Protein AF-A0A3P6A6S1-F1 (afdb_monomer_lite)

Sequence (131 aa):
SLLELSIKWRIPTSHMFFMMMVLEKDDCCKVLEEKGTVRKVIKDVVVENIQVTAEEKTLFWKDFRKFITQDMEDSSHPKSRRRVVLQLFRILISKGSPRVIELFKTENWSSRGWRKKEGGIRLSCVLAEMD

Radius of gyration: 15.3 Å; chains: 1; bounding box: 36×37×36 Å

InterPro domains:
  IPR011989 Armadillo-like helical [G3DSA:1.25.10.10] (11-130)
  IPR013713 Exportin-2, central domain [PF08506] (15-106)

Secondary structure (DSSP, 8-state):
-GGG-----PPPHHHHHHHHHHHTSGGGGGGGTSTTHHHHIIIIIIHHHSSPPHHHHHHHHH-HHHHHHHHH---SS--SHHHHHHHHHHHHHHHHHHHHHHHHHHS--TTS-HHHHHHHHHHHHHHHHH-

Organism: Brassica campestris (NCBI:txid3711)

pLDDT: mean 79.69, std 13.2, range [34.56, 93.75]

Foldseek 3Di:
DVVVVPPLPADDLVVLVVVLVQLVPPVSLVCVVPPCSLVCCCPSHQLVQQFQDPVLVVCCVVPVPVSVCLVPDPDPDNPGSNVSSLSSLLSCCVSPVPVNVVSLVVDPLVPDDPRSVVSNVVNVVSVVVVD

Structure (mmCIF, N/CA/C/O backbone):
data_AF-A0A3P6A6S1-F1
#
_entry.id   AF-A0A3P6A6S1-F1
#
loop_
_atom_site.group_PDB
_atom_site.id
_atom_site.type_symbol
_atom_site.label_atom_id
_atom_site.label_alt_id
_atom_site.label_comp_id
_atom_site.label_asym_id
_atom_site.label_entity_id
_atom_site.label_seq_id
_atom_site.pdbx_PDB_ins_code
_atom_site.Cartn_x
_atom_site.Cartn_y
_atom_site.Cartn_z
_atom_site.occupancy
_atom_site.B_iso_or_equiv
_atom_site.auth_seq_id
_atom_site.auth_comp_id
_atom_site.auth_asym_id
_atom_site.auth_atom_id
_atom_site.pdbx_PDB_model_num
ATOM 1 N N . SER A 1 1 ? 0.945 -19.113 -20.349 1.00 42.22 1 SER A N 1
ATOM 2 C CA . SER A 1 1 ? 0.354 -20.349 -19.766 1.00 42.22 1 SER A CA 1
ATOM 3 C C . SER A 1 1 ? -0.983 -20.007 -19.110 1.00 42.22 1 SER A C 1
ATOM 5 O O . SER A 1 1 ? -1.213 -18.839 -18.834 1.00 42.22 1 SER A O 1
ATOM 7 N N . LEU A 1 2 ? -1.870 -20.972 -18.816 1.00 34.56 2 LEU A N 1
ATOM 8 C CA . LEU A 1 2 ? -3.117 -20.705 -18.059 1.00 34.56 2 LEU A CA 1
ATOM 9 C C . LEU A 1 2 ? -2.866 -20.046 -16.678 1.00 34.56 2 LEU A C 1
ATOM 11 O O . LEU A 1 2 ? -3.764 -19.421 -16.125 1.00 34.56 2 LEU A O 1
ATOM 15 N N . LEU A 1 3 ? -1.630 -20.107 -16.161 1.00 37.22 3 LEU A N 1
ATOM 16 C CA . LEU A 1 3 ? -1.157 -19.379 -14.974 1.00 37.22 3 LEU A CA 1
ATOM 17 C C . LEU A 1 3 ? -1.060 -17.851 -15.157 1.00 37.22 3 LEU A C 1
ATOM 19 O O . LEU A 1 3 ? -1.057 -17.130 -14.165 1.00 37.22 3 LEU A O 1
ATOM 23 N N . GLU A 1 4 ? -0.999 -17.337 -16.388 1.00 41.09 4 GLU A N 1
ATOM 24 C CA . GLU A 1 4 ? -0.989 -15.888 -16.669 1.00 41.09 4 GLU A CA 1
ATOM 25 C C . GLU A 1 4 ? -2.405 -15.294 -16.744 1.00 41.09 4 GLU A C 1
ATOM 27 O O . GLU A 1 4 ? -2.571 -14.080 -16.660 1.00 41.09 4 GLU A O 1
ATOM 32 N N . LEU A 1 5 ? -3.430 -16.150 -16.848 1.00 36.19 5 LEU A N 1
ATOM 33 C CA . LEU A 1 5 ? -4.844 -15.774 -16.926 1.00 36.19 5 LEU A CA 1
ATOM 34 C C . LEU A 1 5 ? -5.564 -15.798 -15.574 1.00 36.19 5 LEU A C 1
ATOM 36 O O . LEU A 1 5 ? -6.750 -15.472 -15.522 1.00 36.19 5 LEU A O 1
ATOM 40 N N . SER A 1 6 ? -4.875 -16.088 -14.462 1.00 39.81 6 SER A N 1
ATOM 41 C CA . SER A 1 6 ? -5.401 -15.707 -13.149 1.00 39.81 6 SER A CA 1
ATOM 42 C C . SER A 1 6 ? -5.277 -14.188 -13.017 1.00 39.81 6 SER A C 1
ATOM 44 O O . SER A 1 6 ? -4.384 -13.664 -12.343 1.00 39.81 6 SER A O 1
ATOM 46 N N . ILE A 1 7 ? -6.148 -13.458 -13.711 1.00 44.44 7 ILE A N 1
ATOM 47 C CA . ILE A 1 7 ? -6.346 -12.033 -13.502 1.00 44.44 7 ILE A CA 1
ATOM 48 C C . ILE A 1 7 ? -6.916 -11.930 -12.091 1.00 44.44 7 ILE A C 1
ATOM 50 O O . ILE A 1 7 ? -8.124 -11.957 -11.877 1.00 44.44 7 ILE A O 1
ATOM 54 N N . LYS A 1 8 ? -6.030 -11.867 -11.092 1.00 54.97 8 LYS A N 1
ATOM 55 C CA . LYS A 1 8 ? -6.388 -11.343 -9.782 1.00 54.97 8 LYS A CA 1
ATOM 56 C C . LYS A 1 8 ? -6.971 -9.974 -10.061 1.00 54.97 8 LYS A C 1
ATOM 58 O O . LYS A 1 8 ? -6.254 -9.098 -10.545 1.00 54.97 8 LYS A O 1
ATOM 63 N N . TRP A 1 9 ? -8.274 -9.842 -9.854 1.00 56.41 9 TRP A N 1
ATOM 64 C CA . TRP A 1 9 ? -9.003 -8.630 -10.169 1.00 56.41 9 TRP A CA 1
ATOM 65 C C . TRP A 1 9 ? -8.368 -7.478 -9.388 1.00 56.41 9 TRP A C 1
ATOM 67 O O . TRP A 1 9 ? -8.482 -7.391 -8.166 1.00 56.41 9 TRP A O 1
ATOM 77 N N . ARG A 1 10 ? -7.585 -6.649 -10.084 1.00 70.38 10 ARG A N 1
ATOM 78 C CA . 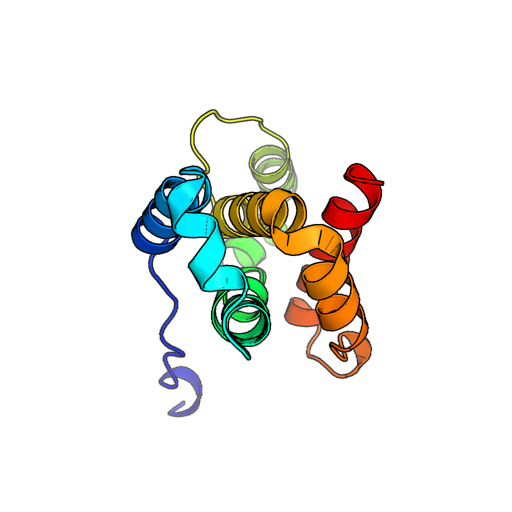ARG A 1 10 ? -6.905 -5.509 -9.478 1.00 70.38 10 ARG A CA 1
ATOM 79 C C . ARG A 1 10 ? -7.882 -4.354 -9.460 1.00 70.38 10 ARG A C 1
ATOM 81 O O . ARG A 1 10 ? -8.302 -3.885 -10.514 1.00 70.38 10 ARG A O 1
ATOM 88 N N . ILE A 1 11 ? -8.195 -3.875 -8.265 1.00 78.94 11 ILE A N 1
ATOM 89 C CA . ILE A 1 11 ? -9.107 -2.750 -8.064 1.00 78.94 11 ILE A CA 1
ATOM 90 C C . ILE A 1 11 ? -8.614 -1.538 -8.875 1.00 78.94 11 ILE A C 1
ATOM 92 O O . ILE A 1 11 ? -7.433 -1.188 -8.780 1.00 78.94 11 ILE A O 1
ATOM 96 N N . PRO A 1 12 ? -9.456 -0.902 -9.708 1.00 85.00 12 PRO A N 1
ATOM 97 C CA . PRO A 1 12 ? -9.074 0.290 -10.459 1.00 85.00 12 PRO A CA 1
ATOM 98 C C . PRO A 1 12 ? -8.572 1.416 -9.548 1.00 85.00 12 PRO A C 1
ATOM 100 O O . PRO A 1 12 ? -9.056 1.589 -8.430 1.00 85.00 12 PRO A O 1
ATOM 103 N N . THR A 1 13 ? -7.624 2.224 -10.027 1.00 84.88 13 THR A N 1
ATOM 104 C CA . THR A 1 13 ? -7.118 3.379 -9.263 1.00 84.88 13 THR A CA 1
ATOM 105 C C . THR A 1 13 ? -8.228 4.365 -8.919 1.00 84.88 13 THR A C 1
ATOM 107 O O . THR A 1 13 ? -8.266 4.846 -7.793 1.00 84.88 13 THR A O 1
ATOM 110 N N . SER A 1 14 ? -9.182 4.586 -9.827 1.00 86.06 14 SER A N 1
ATOM 111 C CA . SER A 1 14 ? -10.378 5.404 -9.590 1.00 86.06 14 SER A CA 1
ATOM 112 C C . SER A 1 14 ? -11.213 4.928 -8.396 1.00 86.06 14 SER A C 1
ATOM 114 O O . SER A 1 14 ? -11.722 5.748 -7.639 1.00 86.06 14 SER A O 1
ATOM 116 N N . HIS A 1 15 ? -11.321 3.615 -8.179 1.00 88.19 15 HIS A N 1
ATOM 117 C CA . HIS A 1 15 ? -12.067 3.065 -7.046 1.00 88.19 15 HIS A CA 1
ATOM 118 C C . HIS A 1 15 ? -11.308 3.282 -5.736 1.00 88.19 15 HIS A C 1
ATOM 120 O O . HIS A 1 15 ? -11.916 3.637 -4.733 1.00 88.19 15 HIS A O 1
ATOM 126 N N . MET A 1 16 ? -9.978 3.133 -5.746 1.00 89.06 16 MET A N 1
ATOM 127 C CA . MET A 1 16 ? -9.156 3.464 -4.577 1.00 89.06 16 MET A CA 1
ATOM 128 C C . MET A 1 16 ? -9.243 4.960 -4.240 1.00 89.06 16 MET A C 1
ATOM 130 O O . MET A 1 16 ? -9.366 5.296 -3.069 1.00 89.06 16 MET A O 1
ATOM 134 N N . PHE A 1 17 ? -9.279 5.851 -5.240 1.00 87.94 17 PHE A N 1
ATOM 135 C CA . PHE A 1 17 ? -9.557 7.280 -5.025 1.00 87.94 17 PHE A CA 1
ATOM 136 C C . PHE A 1 17 ? -10.918 7.527 -4.389 1.00 87.94 17 PHE A C 1
ATOM 138 O O . PHE A 1 17 ? -11.011 8.268 -3.416 1.00 87.94 17 PHE A O 1
ATOM 145 N N . PHE A 1 18 ? -11.965 6.883 -4.900 1.00 87.88 18 PHE A N 1
ATOM 146 C CA . PHE A 1 18 ? -13.290 6.989 -4.306 1.00 87.88 18 PHE A CA 1
ATOM 147 C C . PHE A 1 18 ? -13.296 6.522 -2.843 1.00 87.88 18 PHE A C 1
ATOM 149 O O . PHE A 1 18 ? -13.833 7.217 -1.987 1.00 87.88 18 PHE A O 1
ATOM 156 N N . MET A 1 19 ? -12.639 5.398 -2.534 1.00 88.69 19 MET A N 1
ATOM 157 C CA . MET A 1 19 ? -12.490 4.917 -1.157 1.00 88.69 19 MET A CA 1
ATOM 158 C C . MET A 1 19 ? -11.781 5.940 -0.265 1.00 88.69 19 MET A C 1
ATOM 160 O O . MET A 1 19 ? -12.245 6.178 0.843 1.00 88.69 19 MET A O 1
ATOM 164 N N . MET A 1 20 ? -10.697 6.562 -0.740 1.00 89.62 20 MET A N 1
ATOM 165 C CA . MET A 1 20 ? -10.002 7.621 0.002 1.00 89.62 20 MET A CA 1
ATOM 166 C C . MET A 1 20 ? -10.939 8.796 0.305 1.00 89.62 20 MET A C 1
ATOM 168 O O . MET A 1 20 ? -11.089 9.149 1.468 1.00 89.62 20 MET A O 1
ATOM 172 N N . MET A 1 21 ? -11.656 9.314 -0.701 1.00 88.38 21 MET A N 1
ATOM 173 C CA . MET A 1 21 ? -12.616 10.412 -0.506 1.00 88.38 21 MET A CA 1
ATOM 174 C C . MET A 1 21 ? -13.742 10.060 0.473 1.00 88.38 21 MET A C 1
ATOM 176 O O . MET A 1 21 ? -14.243 10.925 1.184 1.00 88.38 21 MET A O 1
ATOM 180 N N . VAL A 1 22 ? -14.185 8.799 0.489 1.00 87.19 22 VAL A N 1
ATOM 181 C CA . VAL A 1 22 ? -15.181 8.326 1.456 1.00 87.19 22 VAL A CA 1
ATOM 182 C C . VAL A 1 22 ? -14.578 8.295 2.857 1.00 87.19 22 VAL A C 1
ATOM 184 O O . VAL A 1 22 ? -15.189 8.820 3.775 1.00 87.19 22 VAL A O 1
ATOM 187 N N . LEU A 1 23 ? -13.380 7.735 3.030 1.00 85.81 23 LEU A N 1
ATOM 188 C CA . LEU A 1 23 ? -12.709 7.638 4.332 1.00 85.81 23 LEU A CA 1
ATOM 189 C C . LEU A 1 23 ? -12.297 8.996 4.914 1.00 85.81 23 LEU A C 1
ATOM 191 O O . LEU A 1 23 ? -12.184 9.129 6.128 1.00 85.81 23 LEU A O 1
ATOM 195 N N . GLU A 1 24 ? -12.080 10.003 4.074 1.00 84.56 24 GLU A N 1
ATOM 196 C CA . GLU A 1 24 ? -11.815 11.375 4.517 1.00 84.56 24 GLU A CA 1
ATOM 197 C C . GLU A 1 24 ? -13.049 12.049 5.133 1.00 84.56 24 GLU A C 1
ATOM 199 O O . GLU A 1 24 ? -12.897 12.980 5.922 1.00 84.56 24 GLU A O 1
ATOM 204 N N . LYS A 1 25 ? -14.263 11.557 4.847 1.00 83.94 25 LYS A N 1
ATOM 205 C CA . LYS A 1 25 ? -15.488 12.009 5.518 1.00 83.94 25 LYS A CA 1
ATOM 206 C C . LYS A 1 25 ? -15.603 11.334 6.885 1.00 83.94 25 LYS A C 1
ATOM 208 O O . LYS A 1 25 ? -15.680 10.108 6.972 1.00 83.94 25 LYS A O 1
ATOM 213 N N . ASP A 1 26 ? -15.667 12.132 7.948 1.00 69.19 26 ASP A N 1
ATOM 214 C CA . ASP A 1 26 ? -15.628 11.629 9.330 1.00 69.19 26 ASP A CA 1
ATOM 215 C C . ASP A 1 26 ? -16.742 10.614 9.649 1.00 69.19 26 ASP A C 1
ATOM 217 O O . ASP A 1 26 ? -16.476 9.587 10.275 1.00 69.19 26 ASP A O 1
ATOM 221 N N . ASP A 1 27 ? -17.955 10.803 9.120 1.00 70.38 27 ASP A N 1
ATOM 222 C CA . ASP A 1 27 ? -19.075 9.870 9.330 1.00 70.38 27 ASP A CA 1
ATOM 223 C C . ASP A 1 27 ? -18.858 8.482 8.708 1.00 70.38 27 ASP A C 1
ATOM 225 O O . ASP A 1 27 ? -19.441 7.489 9.152 1.00 70.38 27 ASP A O 1
ATOM 229 N N . CYS A 1 28 ? -18.005 8.383 7.688 1.00 67.19 28 CYS A N 1
ATOM 230 C CA . CYS A 1 28 ? -17.757 7.140 6.967 1.00 67.19 28 CYS A CA 1
ATOM 231 C C . CYS A 1 28 ? -16.661 6.282 7.613 1.00 67.19 28 CYS A C 1
ATOM 233 O O . CYS A 1 28 ? -16.523 5.113 7.256 1.00 67.19 28 CYS A O 1
ATOM 235 N N . CYS A 1 29 ? -15.922 6.804 8.598 1.00 74.88 29 CYS A N 1
ATOM 236 C CA . CYS A 1 29 ? -14.878 6.051 9.300 1.00 74.88 29 CYS A CA 1
ATOM 237 C C . CYS A 1 29 ? -15.436 4.866 10.107 1.00 74.88 29 CYS A C 1
ATOM 239 O O . CYS A 1 29 ? -14.723 3.885 10.319 1.00 74.88 29 CYS A O 1
ATOM 241 N N . LYS A 1 30 ? -16.730 4.892 10.464 1.00 80.75 30 LYS A N 1
ATOM 242 C CA . LYS A 1 30 ? -17.427 3.790 11.156 1.00 80.75 30 LYS A CA 1
ATOM 243 C C . LYS A 1 30 ? -17.347 2.461 10.404 1.00 80.75 30 LYS A C 1
ATOM 245 O O . LYS A 1 30 ? -17.295 1.408 11.029 1.00 80.75 30 LYS A O 1
ATOM 250 N N . VAL A 1 31 ? -17.248 2.487 9.071 1.00 81.75 31 VAL A N 1
ATOM 251 C CA . VAL A 1 31 ? -17.093 1.261 8.267 1.00 81.75 31 VAL A CA 1
ATOM 252 C C . VAL A 1 31 ? -15.789 0.518 8.591 1.00 81.75 31 VAL A C 1
ATOM 254 O O . VAL A 1 31 ? -15.718 -0.703 8.477 1.00 81.75 31 VAL A O 1
ATOM 257 N N . LEU A 1 32 ? -14.746 1.234 9.033 1.00 83.88 32 LEU A N 1
ATOM 258 C CA . LEU A 1 32 ? -13.481 0.632 9.461 1.00 83.88 32 LEU A CA 1
ATOM 259 C C . LEU A 1 32 ? -13.598 -0.049 10.829 1.00 83.88 32 LEU A C 1
ATOM 261 O O . LEU A 1 32 ? -12.762 -0.887 11.174 1.00 83.88 32 LEU A O 1
ATOM 265 N N . GLU A 1 33 ? -14.627 0.279 11.610 1.00 82.81 33 GLU A N 1
ATOM 266 C CA . GLU A 1 33 ? -14.874 -0.365 12.895 1.00 82.81 33 GLU A CA 1
ATOM 267 C C . GLU A 1 33 ? -15.489 -1.756 12.734 1.00 82.81 33 GLU A C 1
ATOM 269 O O . GLU A 1 33 ? -15.306 -2.608 13.609 1.00 82.81 33 GLU A O 1
ATOM 274 N N . GLU A 1 34 ? -16.151 -2.003 11.600 1.00 86.00 34 GLU A N 1
ATOM 275 C CA . GLU A 1 34 ? -16.756 -3.285 11.273 1.00 86.00 34 GLU A CA 1
ATOM 276 C C . GLU A 1 34 ? -15.726 -4.421 11.279 1.00 86.00 34 GLU A C 1
ATOM 278 O O . GLU A 1 34 ? -14.605 -4.335 10.754 1.00 86.00 34 GLU A O 1
ATOM 283 N N . LYS A 1 35 ? -16.130 -5.542 11.883 1.00 85.56 35 LYS A N 1
ATOM 284 C CA . LYS A 1 35 ? -15.254 -6.690 12.102 1.00 85.56 35 LYS A CA 1
ATOM 285 C C . LYS A 1 35 ? -14.712 -7.220 10.774 1.00 85.56 35 LYS A C 1
ATOM 287 O O . LYS A 1 35 ? -15.429 -7.786 9.955 1.00 85.56 35 LYS A O 1
ATOM 292 N N . GLY A 1 36 ? -13.395 -7.118 10.611 1.00 85.62 36 GLY A N 1
ATOM 293 C CA . GLY A 1 36 ? -12.677 -7.660 9.460 1.00 85.62 36 GLY A CA 1
ATOM 294 C C . GLY A 1 36 ? -12.561 -6.717 8.262 1.00 85.62 36 GLY A C 1
ATOM 295 O O . GLY A 1 36 ? -11.838 -7.071 7.330 1.00 85.62 36 GLY A O 1
ATOM 296 N N . THR A 1 37 ? -13.171 -5.528 8.284 1.00 88.06 37 THR A N 1
ATOM 297 C CA . THR A 1 37 ? -13.081 -4.563 7.175 1.00 88.06 37 THR A CA 1
ATOM 298 C C . THR A 1 37 ? -11.648 -4.102 6.948 1.00 88.06 37 THR A C 1
ATOM 300 O O . THR A 1 37 ? -11.121 -4.272 5.851 1.00 88.06 37 THR A O 1
ATOM 303 N N . VAL A 1 38 ? -10.956 -3.643 7.996 1.00 87.75 38 VAL A N 1
ATOM 304 C CA . VAL A 1 38 ? -9.543 -3.225 7.902 1.00 87.75 38 VAL A CA 1
ATOM 305 C C . VAL A 1 38 ? -8.660 -4.350 7.352 1.00 87.75 38 VAL A C 1
ATOM 307 O O . VAL A 1 38 ? -7.844 -4.131 6.459 1.00 87.75 38 VAL A O 1
ATOM 310 N N . ARG A 1 39 ? -8.870 -5.587 7.820 1.00 87.81 39 ARG A N 1
ATOM 311 C CA . ARG A 1 39 ? -8.129 -6.765 7.345 1.00 87.81 39 ARG A CA 1
ATOM 312 C C . ARG A 1 39 ? -8.353 -7.017 5.856 1.00 87.81 39 ARG A C 1
ATOM 314 O O . ARG A 1 39 ? -7.382 -7.281 5.152 1.00 87.81 39 ARG A O 1
ATOM 321 N N . LYS A 1 40 ? -9.602 -6.944 5.385 1.00 88.12 40 LYS A N 1
ATOM 322 C CA . LYS A 1 40 ? -9.939 -7.089 3.961 1.00 88.12 40 LYS A CA 1
ATOM 323 C C . LYS A 1 40 ? -9.301 -5.978 3.135 1.00 88.12 40 LYS A C 1
ATOM 325 O O . LYS A 1 40 ? -8.651 -6.271 2.143 1.00 88.12 40 LYS A O 1
ATOM 330 N N . VAL A 1 41 ? -9.394 -4.722 3.574 1.00 88.25 41 VAL A N 1
ATOM 331 C CA . VAL A 1 41 ? -8.799 -3.598 2.836 1.00 88.25 41 VAL A CA 1
ATOM 332 C C . VAL A 1 41 ? -7.277 -3.754 2.722 1.00 88.25 41 VAL A C 1
ATOM 334 O O . V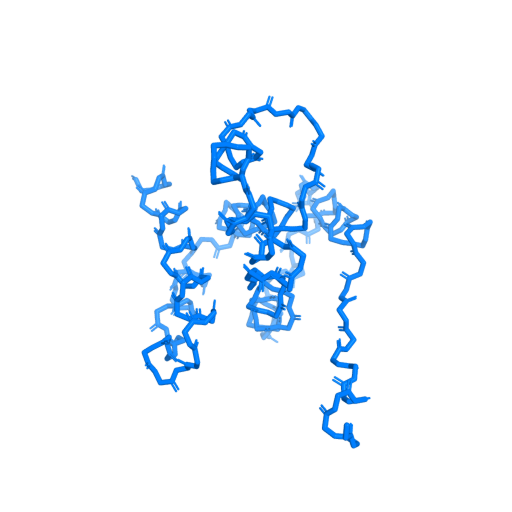AL A 1 41 ? -6.724 -3.636 1.630 1.00 88.25 41 VAL A O 1
ATOM 337 N N . ILE A 1 42 ? -6.586 -4.104 3.809 1.00 87.38 42 ILE A N 1
ATOM 338 C CA . ILE A 1 42 ? -5.131 -4.317 3.773 1.00 87.38 42 ILE A CA 1
ATOM 339 C C . ILE A 1 42 ? -4.767 -5.486 2.847 1.00 87.38 42 ILE A C 1
ATOM 341 O O . ILE A 1 42 ? -3.879 -5.352 2.005 1.00 87.38 42 ILE A O 1
ATOM 345 N N . LYS A 1 43 ? -5.443 -6.633 2.974 1.00 85.12 43 LYS A N 1
ATOM 346 C CA . LYS A 1 43 ? -5.098 -7.841 2.210 1.00 85.12 43 LYS A CA 1
ATOM 347 C C . LYS A 1 43 ? -5.484 -7.762 0.742 1.00 85.12 43 LYS A C 1
ATOM 349 O O . LYS A 1 43 ? -4.667 -8.093 -0.110 1.00 85.12 43 LYS A O 1
ATOM 354 N N . ASP A 1 44 ? -6.702 -7.332 0.456 1.00 85.19 44 ASP A N 1
ATOM 355 C CA . ASP A 1 44 ? -7.300 -7.453 -0.872 1.00 85.19 44 ASP A CA 1
ATOM 356 C C . ASP A 1 44 ? -7.068 -6.191 -1.712 1.00 85.19 44 ASP A C 1
ATOM 358 O O . ASP A 1 44 ? -7.047 -6.254 -2.942 1.00 85.19 44 ASP A O 1
ATOM 362 N N . VAL A 1 45 ? -6.829 -5.045 -1.061 1.00 87.69 45 VAL A N 1
ATOM 363 C CA . VAL A 1 45 ? -6.555 -3.769 -1.736 1.00 87.69 45 VAL A CA 1
ATOM 364 C C . VAL A 1 45 ? -5.076 -3.422 -1.638 1.00 87.69 45 VAL A C 1
ATOM 366 O O . VAL A 1 45 ? -4.394 -3.392 -2.659 1.00 87.69 45 VAL A O 1
ATOM 369 N N . VAL A 1 46 ? -4.543 -3.202 -0.435 1.00 89.31 46 VAL A N 1
ATOM 370 C CA . VAL A 1 46 ? -3.185 -2.650 -0.270 1.00 89.31 46 VAL A CA 1
ATOM 371 C C . VAL A 1 46 ? -2.115 -3.637 -0.753 1.00 89.31 46 VAL A C 1
ATOM 373 O O . VAL A 1 46 ? -1.362 -3.342 -1.682 1.00 89.31 46 VAL A O 1
ATOM 376 N N . VAL A 1 47 ? -2.078 -4.844 -0.186 1.00 85.88 47 VAL A N 1
ATOM 377 C CA . VAL A 1 47 ? -1.076 -5.886 -0.490 1.00 85.88 47 VAL A CA 1
ATOM 378 C C . VAL A 1 47 ? -1.082 -6.297 -1.967 1.00 85.88 47 VAL A C 1
ATOM 380 O O . VAL A 1 47 ? -0.029 -6.558 -2.560 1.00 85.88 47 VAL A O 1
ATOM 383 N N . GLU A 1 48 ? -2.260 -6.393 -2.579 1.00 83.94 48 GLU A N 1
ATOM 384 C CA . GLU A 1 48 ? -2.379 -6.850 -3.965 1.00 83.94 48 GLU A CA 1
ATOM 385 C C . GLU A 1 48 ? -2.052 -5.747 -4.984 1.00 83.94 48 GLU A C 1
ATOM 387 O O . GLU A 1 48 ? -1.665 -6.066 -6.110 1.00 83.94 48 GLU A O 1
ATOM 392 N N . ASN A 1 49 ? -2.107 -4.467 -4.592 1.00 87.00 49 ASN A N 1
ATOM 393 C CA . ASN A 1 49 ? -1.859 -3.334 -5.492 1.00 87.00 49 ASN A CA 1
ATOM 394 C C . ASN A 1 49 ? -0.532 -2.590 -5.250 1.00 87.00 49 ASN A C 1
ATOM 396 O O . ASN A 1 49 ? -0.148 -1.788 -6.099 1.00 87.00 49 ASN A O 1
ATOM 400 N N . ILE A 1 50 ? 0.192 -2.863 -4.157 1.00 87.75 50 ILE A N 1
ATOM 401 C CA . ILE A 1 50 ? 1.479 -2.204 -3.849 1.00 87.75 50 ILE A CA 1
ATOM 402 C C . ILE A 1 50 ? 2.686 -2.784 -4.609 1.00 87.75 50 ILE A C 1
ATOM 404 O O . ILE A 1 50 ? 3.763 -2.185 -4.642 1.00 87.75 50 ILE A O 1
ATOM 408 N N . GLN A 1 51 ? 2.533 -3.968 -5.201 1.00 85.56 51 GLN A N 1
ATOM 409 C CA . GLN A 1 51 ? 3.624 -4.687 -5.862 1.00 85.56 51 GLN A CA 1
ATOM 410 C C . GLN A 1 51 ? 4.113 -3.959 -7.118 1.00 85.56 51 GLN A C 1
ATOM 412 O O . GLN A 1 51 ? 3.304 -3.472 -7.906 1.00 85.56 51 GLN A O 1
ATOM 417 N N . VAL A 1 52 ? 5.430 -3.998 -7.345 1.00 83.50 52 VAL A N 1
ATOM 418 C CA . VAL A 1 52 ? 6.058 -3.537 -8.593 1.00 83.50 52 VAL A CA 1
ATOM 419 C C . VAL A 1 52 ? 5.441 -4.252 -9.800 1.00 83.50 52 VAL A C 1
ATOM 421 O O . VAL A 1 52 ? 5.373 -5.491 -9.836 1.00 83.50 52 VAL A O 1
ATOM 424 N N . THR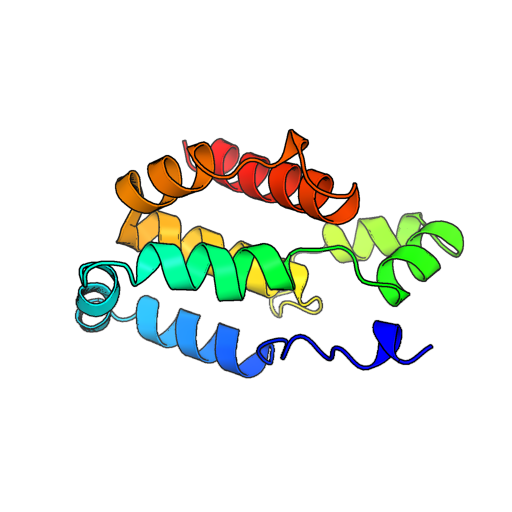 A 1 53 ? 4.996 -3.487 -10.795 1.00 82.81 53 THR A N 1
ATOM 425 C CA . THR A 1 53 ? 4.432 -4.025 -12.037 1.00 82.81 53 THR A CA 1
ATOM 426 C C . THR A 1 53 ? 5.521 -4.473 -13.015 1.00 82.81 53 THR A C 1
ATOM 428 O O . THR A 1 53 ? 6.715 -4.232 -12.824 1.00 82.81 53 THR A O 1
ATOM 431 N N . ALA A 1 54 ? 5.129 -5.185 -14.075 1.00 83.88 54 ALA A N 1
ATOM 432 C CA . ALA A 1 54 ? 6.078 -5.590 -15.108 1.00 83.88 54 ALA A CA 1
ATOM 433 C C . ALA A 1 54 ? 6.637 -4.368 -15.856 1.00 83.88 54 ALA A C 1
ATOM 435 O O . ALA A 1 54 ? 7.826 -4.323 -16.151 1.00 83.88 54 ALA A O 1
ATOM 436 N N . GLU A 1 55 ? 5.800 -3.360 -16.091 1.00 82.94 55 GLU A N 1
ATOM 437 C CA . GLU A 1 55 ? 6.149 -2.107 -16.762 1.00 82.94 55 GLU A CA 1
ATOM 438 C C . GLU A 1 55 ? 7.152 -1.300 -15.934 1.00 82.94 55 GLU A C 1
ATOM 440 O O . GLU A 1 55 ? 8.156 -0.834 -16.465 1.00 82.94 55 GLU A O 1
ATOM 445 N N . GLU A 1 56 ? 6.928 -1.202 -14.622 1.00 81.38 56 GLU A N 1
ATOM 446 C CA . GLU A 1 56 ? 7.848 -0.558 -13.680 1.00 81.38 56 GLU A CA 1
ATOM 447 C C . GLU A 1 56 ? 9.193 -1.286 -13.613 1.00 81.38 56 GLU A C 1
ATOM 449 O O . GLU A 1 56 ? 10.246 -0.650 -13.636 1.00 81.38 56 GLU A O 1
ATOM 454 N N . LYS A 1 57 ? 9.179 -2.626 -13.599 1.00 84.75 57 LYS A N 1
ATOM 455 C CA . LYS A 1 57 ? 10.410 -3.423 -13.670 1.00 84.75 57 LYS A CA 1
ATOM 456 C C . LYS A 1 57 ? 11.165 -3.150 -14.974 1.00 84.75 57 LYS A C 1
ATOM 458 O O . LYS A 1 57 ? 12.378 -2.977 -14.945 1.00 84.75 57 LYS A O 1
ATOM 463 N N . THR A 1 58 ? 10.468 -3.107 -16.106 1.00 88.44 58 THR A N 1
ATOM 464 C CA . THR A 1 58 ? 11.070 -2.791 -17.408 1.00 88.44 58 THR A CA 1
ATOM 465 C C . THR A 1 58 ? 11.644 -1.376 -17.426 1.00 88.44 58 THR A C 1
ATOM 467 O O . THR A 1 58 ? 12.755 -1.180 -17.915 1.00 88.44 58 THR A O 1
ATOM 470 N N . LEU A 1 59 ? 10.933 -0.400 -16.855 1.00 84.94 59 LEU A N 1
ATOM 471 C CA . LEU A 1 59 ? 11.414 0.974 -16.734 1.00 84.94 59 LEU A CA 1
ATOM 472 C C . LEU A 1 59 ? 12.679 1.052 -15.880 1.00 84.94 59 LEU A C 1
ATOM 474 O O . LEU A 1 59 ? 13.623 1.706 -16.299 1.00 84.94 59 LEU A O 1
ATOM 478 N N . PHE A 1 60 ? 12.733 0.348 -14.747 1.00 85.75 60 PHE A N 1
ATOM 479 C CA . PHE A 1 60 ? 13.924 0.303 -13.897 1.00 85.75 60 PHE A CA 1
ATOM 480 C C . PHE A 1 60 ? 15.173 -0.140 -14.673 1.00 85.75 60 PHE A C 1
ATOM 482 O O . PHE A 1 60 ? 16.221 0.491 -14.566 1.00 85.75 60 PHE A O 1
ATOM 489 N N . TRP A 1 61 ? 15.056 -1.191 -15.491 1.00 90.50 61 TRP A N 1
ATOM 490 C CA . TRP A 1 61 ? 16.176 -1.683 -16.301 1.00 90.50 61 TRP A CA 1
ATOM 491 C C . TRP A 1 61 ? 16.517 -0.780 -17.487 1.00 90.50 61 TRP A C 1
ATOM 493 O O . TRP A 1 61 ? 17.680 -0.701 -17.872 1.00 90.50 61 TRP A O 1
ATOM 503 N N . LYS A 1 62 ? 15.520 -0.115 -18.077 1.00 93.75 62 LYS A N 1
ATOM 504 C CA . LYS A 1 62 ? 15.712 0.755 -19.244 1.00 93.75 62 LYS A CA 1
ATOM 505 C C . LYS A 1 62 ? 16.264 2.131 -18.867 1.00 93.75 62 LYS A C 1
ATOM 507 O O . LYS A 1 62 ? 17.099 2.670 -19.583 1.00 93.75 62 LYS A O 1
ATOM 512 N N . ASP A 1 63 ? 15.752 2.711 -17.788 1.00 89.81 63 ASP A N 1
ATOM 513 C CA . ASP A 1 63 ? 16.066 4.056 -17.315 1.00 89.81 63 ASP A CA 1
ATOM 514 C C . ASP A 1 63 ? 15.759 4.162 -15.811 1.00 89.81 63 ASP A C 1
ATOM 516 O O . ASP A 1 63 ? 14.682 4.593 -15.380 1.00 89.81 63 ASP A O 1
ATOM 520 N N . PHE A 1 64 ? 16.729 3.744 -14.993 1.00 86.00 64 PHE A N 1
ATOM 521 C CA . PHE A 1 64 ? 16.583 3.735 -13.538 1.00 86.00 64 PHE A CA 1
ATOM 522 C C . PHE A 1 64 ? 16.378 5.143 -12.958 1.00 86.00 64 PHE A C 1
ATOM 524 O O . PHE A 1 64 ? 15.707 5.294 -11.938 1.00 86.00 64 PHE A O 1
ATOM 531 N N . ARG A 1 65 ? 16.936 6.185 -13.595 1.00 86.69 65 ARG A N 1
ATOM 532 C CA . ARG A 1 65 ? 16.801 7.570 -13.122 1.00 86.69 65 ARG A CA 1
ATOM 533 C C . ARG A 1 65 ? 15.357 8.011 -13.249 1.00 86.69 65 ARG A C 1
ATOM 535 O O . ARG A 1 65 ? 14.784 8.474 -12.273 1.00 86.69 65 ARG A O 1
ATOM 542 N N . LYS A 1 66 ? 14.741 7.765 -14.408 1.00 84.44 66 LYS A N 1
ATOM 543 C CA . LYS A 1 66 ? 13.318 8.038 -14.617 1.00 84.44 66 LYS A CA 1
ATOM 544 C C . LYS A 1 66 ? 12.428 7.239 -13.668 1.00 84.44 66 LYS A C 1
ATOM 546 O O . LYS A 1 66 ? 11.442 7.786 -13.183 1.00 84.44 66 LYS A O 1
ATOM 551 N N . PHE A 1 67 ? 12.775 5.983 -13.377 1.00 82.56 67 PHE A N 1
ATOM 552 C CA . PHE A 1 67 ? 12.071 5.192 -12.364 1.00 82.56 67 PHE A CA 1
ATOM 553 C C . PHE A 1 67 ? 12.101 5.871 -10.982 1.00 82.56 67 PHE A C 1
ATOM 555 O O . PHE A 1 67 ? 11.051 6.021 -10.364 1.00 82.56 67 PHE A O 1
ATOM 562 N N . ILE A 1 68 ? 13.271 6.335 -10.526 1.00 80.38 68 ILE A N 1
ATOM 563 C CA . ILE A 1 68 ? 13.415 7.049 -9.244 1.00 80.38 68 ILE A CA 1
ATOM 564 C C . ILE A 1 68 ? 12.658 8.380 -9.269 1.00 80.38 68 ILE A C 1
ATOM 566 O O . ILE A 1 68 ? 11.900 8.668 -8.348 1.00 80.38 68 ILE A O 1
ATOM 570 N N . THR A 1 69 ? 12.810 9.183 -10.324 1.00 81.06 69 THR A N 1
ATOM 571 C CA . THR A 1 69 ? 12.148 10.490 -10.439 1.00 81.06 69 THR A CA 1
ATOM 572 C C . THR A 1 69 ? 10.624 10.357 -10.393 1.00 81.06 69 THR A C 1
ATOM 574 O O . THR A 1 69 ? 9.969 11.115 -9.685 1.00 81.06 69 THR A O 1
ATOM 577 N N . GLN A 1 70 ? 10.051 9.344 -11.053 1.00 75.88 70 GLN A N 1
ATOM 578 C CA . GLN A 1 70 ? 8.611 9.061 -10.975 1.00 75.88 70 GLN A CA 1
ATOM 579 C C . GLN A 1 70 ? 8.139 8.656 -9.575 1.00 75.88 70 GLN A C 1
ATOM 581 O O . GLN A 1 70 ? 6.961 8.824 -9.259 1.00 75.88 70 GLN A O 1
ATOM 586 N N . ASP A 1 71 ? 9.031 8.102 -8.757 1.00 70.44 71 ASP A N 1
ATOM 587 C CA . ASP A 1 71 ? 8.747 7.704 -7.382 1.00 70.44 71 ASP A CA 1
ATOM 588 C C . ASP A 1 71 ? 8.938 8.870 -6.397 1.00 70.44 71 ASP A C 1
ATOM 590 O O . ASP A 1 71 ? 8.205 8.944 -5.414 1.00 70.44 71 ASP A O 1
ATOM 594 N N . MET A 1 72 ? 9.811 9.837 -6.713 1.00 69.44 72 MET A N 1
ATOM 595 C CA . MET A 1 72 ? 10.127 11.006 -5.876 1.00 69.44 72 MET A CA 1
ATOM 596 C C . MET A 1 72 ? 9.322 12.281 -6.171 1.00 69.44 72 MET A C 1
ATOM 598 O O . MET A 1 72 ? 9.138 13.082 -5.265 1.00 69.44 72 MET A O 1
ATOM 602 N N . GLU A 1 73 ? 8.856 12.521 -7.401 1.00 67.50 73 GLU A N 1
ATOM 603 C CA . GLU A 1 73 ? 8.166 13.782 -7.735 1.00 67.50 73 GLU A CA 1
ATOM 604 C C . GLU A 1 73 ? 6.848 13.917 -6.964 1.00 67.50 73 GLU A C 1
ATOM 606 O O . GLU A 1 73 ? 5.929 13.158 -7.248 1.00 67.50 73 GLU A O 1
ATOM 611 N N . ASP A 1 74 ? 6.690 14.879 -6.057 1.00 54.62 74 ASP A N 1
ATOM 612 C CA . ASP A 1 74 ? 5.395 15.204 -5.434 1.00 54.62 74 ASP A CA 1
ATOM 613 C C . ASP A 1 74 ? 4.436 15.819 -6.467 1.00 54.62 74 ASP A C 1
ATOM 615 O O . ASP A 1 74 ? 4.180 17.019 -6.528 1.00 54.62 74 ASP A O 1
ATOM 619 N N . SER A 1 75 ? 3.912 14.984 -7.361 1.00 52.66 75 SER A N 1
ATOM 620 C CA . SER A 1 75 ? 2.864 15.385 -8.280 1.00 52.66 75 SER A CA 1
ATOM 621 C C . SER A 1 75 ? 1.536 15.379 -7.530 1.00 52.66 75 SER A C 1
ATOM 623 O O . SER A 1 75 ? 1.124 14.344 -7.005 1.00 52.66 75 SER A O 1
ATOM 625 N N . SER A 1 76 ? 0.823 16.507 -7.567 1.00 48.91 76 SER A N 1
ATOM 626 C CA . SER A 1 76 ? -0.532 16.696 -7.015 1.00 48.91 76 SER A CA 1
ATOM 627 C C . SER A 1 76 ? -1.561 15.655 -7.484 1.00 48.91 76 SER A C 1
ATOM 629 O O . SER A 1 76 ? -2.623 15.501 -6.883 1.00 48.91 76 SER A O 1
ATOM 631 N N . HIS A 1 77 ? -1.249 14.899 -8.539 1.00 51.66 77 HIS A N 1
ATOM 632 C CA . HIS A 1 77 ? -1.985 13.713 -8.957 1.00 51.66 77 HIS A CA 1
ATOM 633 C C . HIS A 1 77 ? -1.091 12.470 -8.901 1.00 51.66 77 HIS A C 1
ATOM 635 O O . HIS A 1 77 ? -0.062 12.431 -9.582 1.00 51.66 77 HIS A O 1
ATOM 641 N N . PRO A 1 78 ? -1.467 11.430 -8.140 1.00 58.66 78 PRO A N 1
ATOM 642 C CA . PRO A 1 78 ? -0.782 10.143 -8.155 1.00 58.66 78 PRO A CA 1
ATOM 643 C C . PRO A 1 78 ? -0.783 9.533 -9.563 1.00 58.66 78 PRO A C 1
ATOM 645 O O . PRO A 1 78 ? -1.777 8.971 -10.018 1.00 58.66 78 PRO A O 1
ATOM 648 N N . LYS A 1 79 ? 0.346 9.629 -10.272 1.00 67.31 79 LYS A N 1
ATOM 649 C CA . LYS A 1 79 ? 0.489 9.040 -11.615 1.00 67.31 79 LYS A CA 1
ATOM 650 C C . LYS A 1 79 ? 0.644 7.515 -11.576 1.00 67.31 79 LYS A C 1
ATOM 652 O O . LYS A 1 79 ? 0.349 6.852 -12.566 1.00 67.31 79 LYS A O 1
ATOM 657 N N . SER A 1 80 ? 1.090 6.950 -10.449 1.00 77.56 80 SER A N 1
ATOM 658 C CA . SER A 1 80 ? 1.306 5.508 -10.291 1.00 77.56 80 SER A CA 1
ATOM 659 C C . SER A 1 80 ? 0.301 4.875 -9.326 1.00 77.56 80 SER A C 1
ATOM 661 O O . SER A 1 80 ? -0.061 5.440 -8.292 1.00 77.56 80 SER A O 1
ATOM 663 N N . ARG A 1 81 ? -0.120 3.643 -9.640 1.00 85.06 81 ARG A N 1
ATOM 664 C CA . ARG A 1 81 ? -0.994 2.825 -8.782 1.00 85.06 81 ARG A CA 1
ATOM 665 C C . ARG A 1 81 ? -0.430 2.691 -7.369 1.00 85.06 81 ARG A C 1
ATOM 667 O O . ARG A 1 81 ? -1.177 2.773 -6.402 1.00 85.06 81 ARG A O 1
ATOM 674 N N . ARG A 1 82 ? 0.885 2.506 -7.258 1.00 85.81 82 ARG A N 1
ATOM 675 C CA . ARG A 1 82 ? 1.573 2.319 -5.978 1.00 85.81 82 ARG A CA 1
ATOM 676 C C . ARG A 1 82 ? 1.450 3.551 -5.091 1.00 85.81 82 ARG A C 1
ATOM 678 O O . ARG A 1 82 ? 1.185 3.400 -3.908 1.00 85.81 82 ARG A O 1
ATOM 685 N N . ARG A 1 83 ? 1.529 4.756 -5.662 1.00 84.62 83 ARG A N 1
ATOM 686 C CA . ARG A 1 83 ? 1.290 6.001 -4.919 1.00 84.62 83 ARG A CA 1
ATOM 687 C C . ARG A 1 83 ? -0.136 6.116 -4.404 1.00 84.62 83 ARG A C 1
ATOM 689 O O . ARG A 1 83 ? -0.311 6.449 -3.239 1.00 84.62 83 ARG A O 1
ATOM 696 N N . VAL A 1 84 ? -1.132 5.773 -5.225 1.00 87.81 84 VAL A N 1
ATOM 697 C CA . VAL A 1 84 ? -2.540 5.729 -4.780 1.00 87.81 84 VAL A CA 1
ATOM 698 C C . VAL A 1 84 ? -2.697 4.775 -3.595 1.00 87.81 84 VAL A C 1
ATOM 700 O O . VAL A 1 84 ? -3.355 5.100 -2.615 1.00 87.81 84 VAL A O 1
ATOM 703 N N . VAL A 1 85 ? -2.052 3.608 -3.654 1.00 90.56 85 VAL A N 1
ATOM 704 C CA . VAL A 1 85 ? -2.091 2.620 -2.567 1.00 90.56 85 VAL A CA 1
ATOM 705 C C . VAL A 1 85 ? -1.401 3.131 -1.304 1.00 90.56 85 VAL A C 1
ATOM 707 O O . VAL A 1 85 ? -1.932 2.939 -0.214 1.00 90.56 85 VAL A O 1
ATOM 710 N N . LEU A 1 86 ? -0.244 3.786 -1.430 1.00 90.25 86 LEU A N 1
ATOM 711 C CA . LEU A 1 86 ? 0.472 4.370 -0.292 1.00 90.25 86 LEU A CA 1
ATOM 712 C C . LEU A 1 86 ? -0.342 5.493 0.368 1.00 90.25 86 LEU A C 1
ATOM 714 O O . LEU A 1 86 ? -0.420 5.543 1.591 1.00 90.25 86 LEU A O 1
ATOM 718 N N . GLN A 1 87 ? -1.005 6.344 -0.420 1.00 89.88 87 GLN A N 1
ATOM 719 C CA . GLN A 1 87 ? -1.916 7.369 0.099 1.00 89.88 87 GLN A CA 1
ATOM 720 C C . GLN A 1 87 ? -3.131 6.760 0.805 1.00 89.88 87 GLN A C 1
ATOM 722 O O . GLN A 1 87 ? -3.439 7.148 1.930 1.00 89.88 87 GLN A O 1
ATOM 727 N N . LEU A 1 88 ? -3.768 5.750 0.203 1.00 90.56 88 LEU A N 1
ATOM 728 C CA . LEU A 1 88 ? -4.867 5.025 0.841 1.00 90.56 88 LEU A CA 1
ATOM 729 C C . LEU A 1 88 ? -4.416 4.407 2.170 1.00 90.56 88 LEU A C 1
ATOM 731 O O . LEU A 1 88 ? -5.137 4.474 3.161 1.00 90.56 88 LEU A O 1
ATOM 735 N N . PHE A 1 89 ? -3.213 3.834 2.210 1.00 91.81 89 PHE A N 1
ATOM 736 C CA . PHE A 1 89 ? -2.653 3.261 3.427 1.00 91.81 89 PHE A CA 1
ATOM 737 C 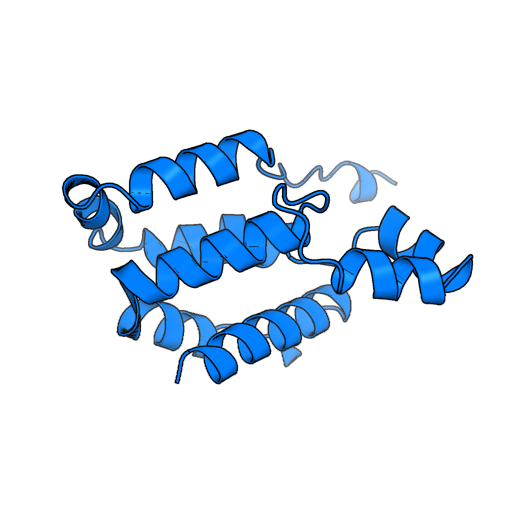C . PHE A 1 89 ? -2.418 4.317 4.517 1.00 91.81 89 PHE A C 1
ATOM 739 O O . PHE A 1 89 ? -2.798 4.079 5.661 1.00 91.81 89 PHE A O 1
ATOM 746 N N . ARG A 1 90 ? -1.902 5.506 4.169 1.00 91.06 90 ARG A N 1
ATOM 747 C CA . ARG A 1 90 ? -1.774 6.647 5.100 1.00 91.06 90 ARG A CA 1
ATOM 748 C C . ARG A 1 90 ? -3.119 7.062 5.699 1.00 91.06 90 ARG A C 1
ATOM 750 O O . ARG A 1 90 ? -3.212 7.247 6.909 1.00 91.06 90 ARG A O 1
ATOM 757 N N . ILE A 1 91 ? -4.171 7.147 4.882 1.00 89.69 91 ILE A N 1
ATOM 758 C CA . ILE A 1 91 ? -5.528 7.477 5.356 1.00 89.69 91 ILE A CA 1
ATOM 759 C C . ILE A 1 91 ? -6.047 6.396 6.311 1.00 89.69 91 ILE A C 1
ATOM 761 O O . ILE A 1 91 ? -6.585 6.714 7.370 1.00 89.69 91 ILE A O 1
ATOM 765 N N . LEU A 1 92 ? -5.843 5.116 5.983 1.00 89.69 92 LEU A N 1
ATOM 766 C CA . LEU A 1 92 ? -6.232 4.008 6.859 1.00 89.69 92 LEU A CA 1
ATOM 767 C C . LEU A 1 92 ? -5.518 4.073 8.211 1.00 89.69 92 LEU A C 1
ATOM 769 O O . LEU A 1 92 ? -6.160 3.844 9.233 1.00 89.69 92 LEU A O 1
ATOM 773 N N . ILE A 1 93 ? -4.223 4.402 8.235 1.00 89.00 93 ILE A N 1
ATOM 774 C CA . ILE A 1 93 ? -3.483 4.609 9.485 1.00 89.00 93 ILE A CA 1
ATOM 775 C C . ILE A 1 93 ? -4.078 5.802 10.236 1.00 89.00 93 ILE A C 1
ATOM 777 O O . ILE A 1 93 ? -4.477 5.648 11.381 1.00 89.00 93 ILE A O 1
ATOM 781 N N . SER A 1 94 ? -4.236 6.960 9.594 1.00 87.25 94 SER A N 1
ATOM 782 C CA . SER A 1 94 ? -4.787 8.160 10.239 1.00 87.25 94 SER A CA 1
ATOM 783 C C . SER A 1 94 ? -6.162 7.919 10.883 1.00 87.25 94 SER A C 1
ATOM 785 O O . SER A 1 94 ? -6.409 8.394 11.989 1.00 87.25 94 SER A O 1
ATOM 787 N N . LYS A 1 95 ? -7.038 7.138 10.237 1.00 84.56 95 LYS A N 1
ATOM 788 C CA . LYS A 1 95 ? -8.403 6.867 10.721 1.00 84.56 95 LYS A CA 1
ATOM 789 C C . LYS A 1 95 ? -8.543 5.595 11.577 1.00 84.56 95 LYS A C 1
ATOM 791 O O . LYS A 1 95 ? -9.524 5.460 12.299 1.00 84.56 95 LYS A O 1
ATOM 796 N N . GLY A 1 96 ? -7.603 4.649 11.506 1.00 73.81 96 GLY A N 1
ATOM 797 C CA . GLY A 1 96 ? -7.709 3.308 12.111 1.00 73.81 96 GLY A CA 1
ATOM 798 C C . GLY A 1 96 ? -6.428 2.798 12.788 1.00 73.81 96 GLY A C 1
ATOM 799 O O . GLY A 1 96 ? -6.277 1.582 12.959 1.00 73.81 96 GLY A O 1
ATOM 800 N N . SER A 1 97 ? -5.519 3.717 13.146 1.00 70.31 97 SER A N 1
ATOM 801 C CA . SER A 1 97 ? -4.090 3.507 13.455 1.00 70.31 97 SER A CA 1
ATOM 802 C C . SER A 1 97 ? -3.754 2.202 14.191 1.00 70.31 97 SER A C 1
ATOM 804 O O . SER A 1 97 ? -3.033 1.382 13.614 1.00 70.31 97 SER A O 1
ATOM 806 N N . PRO A 1 98 ? -4.316 1.888 15.377 1.00 79.12 98 PRO A N 1
ATOM 807 C CA . PRO A 1 98 ? -3.843 0.728 16.134 1.00 79.12 98 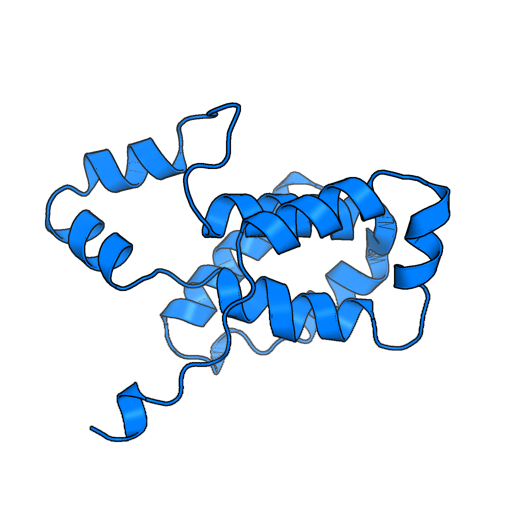PRO A CA 1
ATOM 808 C C . PRO A 1 98 ? -4.100 -0.602 15.412 1.00 79.12 98 PRO A C 1
ATOM 810 O O . PRO A 1 98 ? -3.227 -1.468 15.355 1.00 79.12 98 PRO A O 1
ATOM 813 N N . ARG A 1 99 ? -5.279 -0.750 14.790 1.00 83.56 99 ARG A N 1
ATOM 814 C CA . ARG A 1 99 ? -5.694 -1.999 14.126 1.00 83.56 99 ARG A CA 1
ATOM 815 C C . ARG A 1 99 ? -4.942 -2.213 12.817 1.00 83.56 99 ARG A C 1
ATOM 817 O O . ARG A 1 99 ? -4.633 -3.348 12.464 1.00 83.56 99 ARG A O 1
ATOM 824 N N . VAL A 1 100 ? -4.665 -1.131 12.088 1.00 84.50 100 VAL A N 1
ATOM 825 C CA . VAL A 1 100 ? -3.910 -1.182 10.827 1.00 84.50 100 VAL A CA 1
ATOM 826 C C . VAL A 1 100 ? -2.473 -1.622 11.087 1.00 84.50 100 VAL A C 1
ATOM 828 O O . VAL A 1 100 ? -1.985 -2.527 10.409 1.00 84.50 100 VAL A O 1
ATOM 831 N N . ILE A 1 101 ? -1.830 -1.039 12.103 1.00 83.75 101 ILE A N 1
ATOM 832 C CA . ILE A 1 101 ? -0.461 -1.378 12.507 1.00 83.75 101 ILE A CA 1
ATOM 833 C C . ILE A 1 101 ? -0.379 -2.834 12.977 1.00 83.75 101 ILE A C 1
ATOM 835 O O . ILE A 1 101 ? 0.504 -3.575 12.543 1.00 83.75 101 ILE A O 1
ATOM 839 N N . GLU A 1 102 ? -1.304 -3.269 13.836 1.00 84.88 102 GLU A N 1
ATOM 840 C CA . GLU A 1 102 ? -1.334 -4.644 14.342 1.00 84.88 102 GLU A CA 1
ATOM 841 C C . GLU A 1 102 ? -1.492 -5.655 13.199 1.00 84.88 102 GLU A C 1
ATOM 843 O O . GLU A 1 102 ? -0.684 -6.575 13.059 1.00 84.88 102 GLU A O 1
ATOM 848 N N . LEU A 1 103 ? -2.468 -5.439 12.312 1.00 83.31 103 LEU A N 1
ATOM 849 C CA . LEU A 1 103 ? -2.683 -6.305 11.155 1.00 83.31 103 LEU A CA 1
ATOM 850 C C . LEU A 1 103 ? -1.462 -6.339 10.234 1.00 83.31 103 LEU A C 1
ATOM 852 O O . LEU A 1 103 ? -1.084 -7.419 9.781 1.00 83.31 103 LEU A O 1
ATOM 856 N N . PHE A 1 104 ? -0.813 -5.197 10.002 1.00 84.19 104 PHE A N 1
ATOM 857 C CA . PHE A 1 104 ? 0.407 -5.130 9.201 1.00 84.19 104 PHE A CA 1
ATOM 858 C C . PHE A 1 104 ? 1.542 -5.981 9.790 1.00 84.19 104 PHE A C 1
ATOM 860 O O . PHE A 1 104 ? 2.221 -6.688 9.042 1.00 84.19 104 PHE A O 1
ATOM 867 N N . LYS A 1 105 ? 1.714 -5.975 11.120 1.00 82.69 105 LYS A N 1
ATOM 868 C CA . LYS A 1 105 ? 2.708 -6.808 11.823 1.00 82.69 105 LYS A CA 1
ATOM 869 C C . LYS A 1 105 ? 2.408 -8.306 11.710 1.00 82.69 105 LYS A C 1
ATOM 871 O O . LYS A 1 105 ? 3.338 -9.106 11.680 1.00 82.69 105 LYS A O 1
ATOM 876 N N . THR A 1 106 ? 1.132 -8.695 11.616 1.00 83.00 106 THR A N 1
ATOM 877 C CA . THR A 1 106 ? 0.741 -10.107 11.423 1.00 83.00 106 THR A CA 1
ATOM 878 C C . THR A 1 106 ? 0.932 -10.622 9.994 1.00 83.00 106 THR A C 1
ATOM 880 O O . THR A 1 106 ? 0.864 -11.832 9.755 1.00 83.00 106 THR A O 1
ATOM 883 N N . GLU A 1 107 ? 1.174 -9.742 9.020 1.00 79.69 107 GLU A N 1
ATOM 884 C CA . GLU A 1 107 ? 1.433 -10.164 7.648 1.00 79.69 107 GLU A CA 1
ATOM 885 C C . GLU A 1 107 ? 2.835 -10.776 7.524 1.00 79.69 107 GLU A C 1
ATOM 887 O O . GLU A 1 107 ? 3.857 -10.145 7.784 1.00 79.69 107 GLU A O 1
ATOM 892 N N . ASN A 1 108 ? 2.902 -12.029 7.069 1.00 78.25 108 ASN A N 1
ATOM 893 C CA . ASN A 1 108 ? 4.174 -12.713 6.848 1.00 78.25 108 ASN A CA 1
ATOM 894 C C . ASN A 1 108 ? 4.816 -12.261 5.521 1.00 78.25 108 ASN A C 1
ATOM 896 O O . ASN A 1 108 ? 4.708 -12.932 4.491 1.00 78.25 108 ASN A O 1
ATOM 900 N N . TRP A 1 10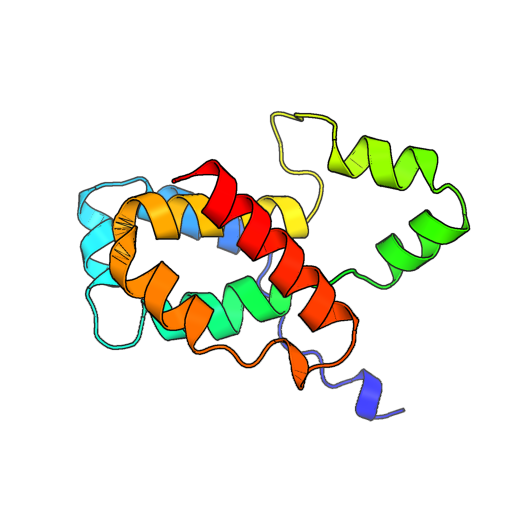9 ? 5.473 -11.101 5.541 1.00 78.56 109 TRP A N 1
ATOM 901 C CA . TRP A 1 109 ? 6.145 -10.507 4.380 1.00 78.56 109 TRP A CA 1
ATOM 902 C C . TRP A 1 109 ? 7.359 -11.308 3.892 1.00 78.56 109 TRP A C 1
ATOM 904 O O . TRP A 1 109 ? 7.646 -11.307 2.694 1.00 78.56 109 TRP A O 1
ATOM 914 N N . SER A 1 110 ? 8.061 -12.004 4.793 1.00 70.88 110 SER A N 1
ATOM 915 C CA . SER A 1 110 ? 9.301 -12.738 4.498 1.00 70.88 110 SER A CA 1
ATOM 916 C C . SER A 1 110 ? 9.070 -14.045 3.737 1.00 70.88 110 SER A C 1
ATOM 918 O O . SER A 1 110 ? 9.914 -14.427 2.933 1.00 70.88 110 SER A O 1
ATOM 920 N N . SER A 1 111 ? 7.916 -14.690 3.928 1.00 70.62 111 SER A N 1
ATOM 921 C CA . SER A 1 111 ? 7.514 -15.909 3.200 1.00 70.62 111 SER A CA 1
ATOM 922 C C . SER A 1 111 ? 7.028 -15.666 1.765 1.00 70.62 111 SER A C 1
ATOM 924 O O . SER A 1 111 ? 6.711 -16.608 1.038 1.00 70.62 111 SER A O 1
ATOM 926 N N . ARG A 1 112 ? 6.912 -14.403 1.346 1.00 73.19 112 ARG A N 1
ATOM 927 C CA . ARG A 1 112 ? 6.316 -14.033 0.060 1.00 73.19 112 ARG A CA 1
ATOM 928 C C . ARG A 1 112 ? 7.389 -13.810 -1.003 1.00 73.19 112 ARG A C 1
ATOM 930 O O . ARG A 1 112 ? 8.527 -13.462 -0.706 1.00 73.19 112 ARG A O 1
ATOM 937 N N . GLY A 1 113 ? 6.999 -13.951 -2.272 1.00 82.38 113 GLY A N 1
ATOM 938 C CA . GLY A 1 113 ? 7.869 -13.606 -3.400 1.00 82.38 113 GLY A CA 1
ATOM 939 C C . GLY A 1 113 ? 8.395 -12.167 -3.308 1.00 82.38 113 GLY A C 1
ATOM 940 O O . GLY A 1 113 ? 7.734 -11.288 -2.750 1.00 82.38 113 GLY A O 1
ATOM 941 N N . TRP A 1 114 ? 9.573 -11.916 -3.887 1.00 84.50 114 TRP A N 1
ATOM 942 C CA . TRP A 1 114 ? 10.343 -10.676 -3.700 1.00 84.50 114 TRP A CA 1
ATOM 943 C C . TRP A 1 114 ? 9.540 -9.376 -3.903 1.00 84.50 114 TRP A C 1
ATOM 945 O O . TRP A 1 114 ? 9.743 -8.420 -3.162 1.00 84.50 114 TRP A O 1
ATOM 955 N N . ARG A 1 115 ? 8.579 -9.346 -4.842 1.00 82.94 115 ARG A N 1
ATOM 956 C CA . ARG A 1 115 ? 7.718 -8.171 -5.098 1.00 82.94 115 ARG A CA 1
ATOM 957 C C . ARG A 1 115 ? 6.835 -7.808 -3.909 1.00 82.94 115 ARG A C 1
ATOM 959 O O . ARG A 1 115 ? 6.612 -6.637 -3.634 1.00 82.94 115 ARG A O 1
ATOM 966 N N . LYS A 1 116 ? 6.307 -8.814 -3.211 1.00 84.31 116 LYS A N 1
ATOM 967 C CA . LYS A 1 116 ? 5.487 -8.605 -2.014 1.00 84.31 116 LYS A CA 1
ATOM 968 C C . LYS A 1 116 ? 6.353 -8.182 -0.831 1.00 84.31 116 LYS A C 1
ATOM 970 O O . LYS A 1 116 ? 5.917 -7.340 -0.057 1.00 84.31 116 LYS A O 1
ATOM 975 N N . LYS A 1 117 ? 7.569 -8.726 -0.715 1.00 87.56 117 LYS A N 1
ATOM 976 C CA . LYS A 1 117 ? 8.541 -8.311 0.305 1.00 87.56 117 LYS A CA 1
ATOM 977 C C . LYS A 1 117 ? 8.928 -6.837 0.140 1.00 87.56 117 LYS A C 1
ATOM 979 O O . LYS A 1 117 ? 8.892 -6.095 1.111 1.00 87.56 117 LYS A O 1
ATOM 984 N N . GLU A 1 118 ? 9.225 -6.407 -1.084 1.00 88.38 118 GLU A N 1
ATOM 985 C CA . GLU A 1 118 ? 9.518 -5.002 -1.395 1.00 88.38 118 GLU A CA 1
ATOM 986 C C . GLU A 1 118 ? 8.313 -4.083 -1.127 1.00 88.38 118 GLU A C 1
ATOM 988 O O . GLU A 1 118 ? 8.476 -3.035 -0.504 1.00 88.38 118 GLU A O 1
ATOM 993 N N . GLY A 1 119 ? 7.096 -4.511 -1.479 1.00 88.12 119 GLY A N 1
ATOM 994 C CA . GLY A 1 119 ? 5.876 -3.783 -1.123 1.00 88.12 119 GLY A CA 1
ATOM 995 C C . GLY A 1 119 ? 5.697 -3.630 0.392 1.00 88.12 119 GLY A C 1
ATOM 996 O O . GLY A 1 119 ? 5.324 -2.557 0.855 1.00 88.12 119 GLY A O 1
ATOM 997 N N . GLY A 1 120 ? 6.027 -4.671 1.163 1.00 90.38 120 GLY A N 1
ATOM 998 C CA . GLY A 1 120 ? 6.060 -4.621 2.625 1.00 90.38 120 GLY A CA 1
ATOM 999 C C . GLY A 1 120 ? 7.053 -3.588 3.156 1.00 90.38 120 GLY A C 1
ATOM 1000 O O . GLY A 1 120 ? 6.678 -2.780 3.993 1.00 90.38 120 GLY A O 1
ATOM 1001 N N . ILE A 1 121 ? 8.280 -3.548 2.619 1.00 89.38 121 ILE A N 1
ATOM 1002 C CA . ILE A 1 121 ? 9.295 -2.546 3.002 1.00 89.38 121 ILE A CA 1
ATOM 1003 C C . ILE A 1 121 ? 8.762 -1.124 2.793 1.00 89.38 121 ILE A C 1
ATOM 1005 O O . ILE A 1 121 ? 8.887 -0.292 3.684 1.00 89.38 121 ILE A O 1
ATOM 1009 N N . ARG A 1 122 ? 8.106 -0.850 1.661 1.00 89.06 122 ARG A N 1
ATOM 1010 C CA . ARG A 1 122 ? 7.535 0.481 1.400 1.00 89.06 122 ARG A CA 1
ATOM 1011 C C . ARG A 1 122 ? 6.424 0.871 2.361 1.00 89.06 122 ARG A C 1
ATOM 1013 O O . ARG A 1 122 ? 6.368 2.016 2.790 1.00 89.06 122 ARG A O 1
ATOM 1020 N N . LEU A 1 123 ? 5.538 -0.064 2.689 1.00 90.69 123 LEU A N 1
ATOM 1021 C CA . LEU A 1 123 ? 4.485 0.179 3.675 1.00 90.69 123 LEU A CA 1
ATOM 1022 C C . LEU A 1 123 ? 5.082 0.408 5.072 1.00 90.69 123 LEU A C 1
ATOM 1024 O O . LEU A 1 123 ? 4.595 1.269 5.796 1.00 90.69 123 LEU A O 1
ATOM 1028 N N . SER A 1 124 ? 6.171 -0.285 5.423 1.00 89.75 124 SER A N 1
ATOM 1029 C CA . SER A 1 124 ? 6.918 -0.015 6.657 1.00 89.75 124 SER A CA 1
ATOM 1030 C C . SER A 1 124 ? 7.529 1.386 6.680 1.00 89.75 124 SER A C 1
ATOM 1032 O O . SER A 1 124 ? 7.516 2.015 7.731 1.00 89.75 124 SER A O 1
ATOM 1034 N N . CYS A 1 125 ? 8.034 1.897 5.550 1.00 88.81 125 CYS A N 1
ATOM 1035 C CA . CYS A 1 125 ? 8.517 3.280 5.469 1.00 88.81 125 CYS A CA 1
ATOM 1036 C C . CYS A 1 125 ? 7.399 4.283 5.776 1.00 88.81 125 CYS A C 1
ATOM 1038 O O . CYS A 1 125 ? 7.616 5.196 6.559 1.00 88.81 125 CYS A O 1
ATOM 1040 N N . VAL A 1 126 ? 6.192 4.068 5.240 1.00 88.75 126 VAL A N 1
ATOM 1041 C CA . VAL A 1 126 ? 5.029 4.914 5.560 1.00 88.75 126 VAL A CA 1
ATOM 1042 C C . VAL A 1 126 ? 4.698 4.882 7.051 1.00 88.75 126 VAL A C 1
ATOM 1044 O O . VAL A 1 126 ? 4.387 5.919 7.618 1.00 88.75 126 VAL A O 1
ATOM 1047 N N . LEU A 1 127 ? 4.764 3.711 7.688 1.00 86.56 127 LEU A N 1
ATOM 1048 C CA . LEU A 1 127 ? 4.540 3.602 9.131 1.00 86.56 127 LEU A CA 1
ATOM 1049 C C . LEU A 1 127 ? 5.590 4.383 9.929 1.00 86.56 127 LEU A C 1
ATOM 1051 O O . LEU A 1 127 ? 5.223 5.119 10.832 1.00 86.56 127 LEU A O 1
ATOM 1055 N N . ALA A 1 128 ? 6.865 4.275 9.552 1.00 85.38 128 ALA A N 1
ATOM 1056 C CA . ALA A 1 128 ? 7.957 4.985 10.216 1.00 85.38 128 ALA A CA 1
ATOM 1057 C C . ALA A 1 128 ? 7.917 6.514 10.020 1.00 85.38 128 ALA A C 1
ATOM 1059 O O . ALA A 1 128 ? 8.475 7.236 10.833 1.00 85.38 128 ALA A O 1
ATOM 1060 N N . GLU A 1 129 ? 7.289 7.011 8.949 1.00 82.00 129 GLU A N 1
ATOM 1061 C CA . GLU A 1 129 ? 7.067 8.450 8.717 1.00 82.00 129 GLU A CA 1
ATOM 1062 C C . GLU A 1 129 ? 5.935 9.035 9.578 1.00 82.00 129 GLU A C 1
ATOM 1064 O O . GLU A 1 129 ? 5.823 10.254 9.684 1.00 82.00 129 GLU A O 1
ATOM 1069 N N . MET A 1 130 ? 5.050 8.184 10.107 1.00 75.12 130 MET A N 1
ATOM 1070 C CA . MET A 1 130 ? 3.843 8.591 10.834 1.00 75.12 130 MET A CA 1
ATOM 1071 C C . MET A 1 130 ? 3.948 8.420 12.359 1.00 75.12 130 MET A C 1
ATOM 1073 O O . MET A 1 130 ? 3.030 8.863 13.052 1.00 75.12 130 MET A O 1
ATOM 1077 N N . ASP A 1 131 ? 5.013 7.774 12.850 1.00 58.97 131 ASP A N 1
ATOM 1078 C CA . ASP A 1 131 ? 5.398 7.703 14.272 1.00 58.97 131 ASP A CA 1
ATOM 1079 C C . ASP A 1 131 ? 6.080 9.011 14.724 1.00 58.97 131 ASP A C 1
ATOM 1081 O O . ASP A 1 131 ? 5.810 9.447 15.868 1.00 58.97 131 ASP A O 1
#